Protein AF-A0A8B0SSM0-F1 (afdb_monomer_lite)

Sequence (129 aa):
MKCRGKVTGEYSVRVVNAGIDVYIIIDNGYNEFMTVDKLSLYGNRCGYESQGELLIPPAAVSTYMVPNVALLGLCYTDDIKLIFINNTFNGLSKDKKDTTVPIEVMMQFKLTSAKEKEEFNDVIYSSWN

Structure (mmCIF, N/CA/C/O backbone):
data_AF-A0A8B0SSM0-F1
#
_entry.id   AF-A0A8B0SSM0-F1
#
loop_
_atom_site.group_PDB
_atom_site.id
_atom_site.type_symbol
_atom_site.label_atom_id
_atom_site.label_alt_id
_atom_site.label_comp_id
_atom_site.label_asym_id
_atom_site.label_entity_id
_atom_site.label_seq_id
_atom_site.pdbx_PDB_ins_code
_atom_site.Cartn_x
_atom_site.Cartn_y
_atom_site.Cartn_z
_atom_site.occupancy
_atom_site.B_iso_or_equiv
_atom_site.auth_seq_id
_atom_site.auth_comp_id
_atom_site.auth_asym_id
_atom_site.auth_atom_id
_atom_site.pdbx_PDB_model_num
ATOM 1 N N . MET A 1 1 ? 1.942 -19.132 -0.462 1.00 37.00 1 MET A N 1
ATOM 2 C CA . MET A 1 1 ? 2.045 -18.258 0.727 1.00 37.00 1 MET A CA 1
ATOM 3 C C . MET A 1 1 ? 0.636 -18.101 1.296 1.00 37.00 1 MET A C 1
ATOM 5 O O . MET A 1 1 ? -0.247 -17.736 0.536 1.00 37.00 1 MET A O 1
ATOM 9 N N . LYS A 1 2 ? 0.361 -18.490 2.550 1.00 32.28 2 LYS A N 1
ATOM 10 C CA . LYS A 1 2 ? -0.972 -18.301 3.159 1.00 32.28 2 LYS A CA 1
ATOM 11 C C . LYS A 1 2 ? -0.998 -16.925 3.830 1.00 32.28 2 LYS A C 1
ATOM 13 O O . LYS A 1 2 ? -0.495 -16.795 4.941 1.00 32.28 2 LYS A O 1
ATOM 18 N N . CYS A 1 3 ? -1.557 -15.922 3.157 1.00 44.16 3 CYS A N 1
ATOM 19 C CA . CYS A 1 3 ? -1.842 -14.610 3.742 1.00 44.16 3 CYS A CA 1
ATOM 20 C C . CYS A 1 3 ? -3.070 -14.742 4.652 1.00 44.16 3 CYS A C 1
ATOM 22 O O . CYS A 1 3 ? -4.198 -14.508 4.234 1.00 44.16 3 CYS A O 1
ATOM 24 N N . ARG A 1 4 ? -2.865 -15.248 5.870 1.00 52.25 4 ARG A N 1
ATOM 25 C CA . ARG A 1 4 ? -3.897 -15.294 6.908 1.00 52.25 4 ARG A CA 1
ATOM 26 C C . ARG A 1 4 ? -3.593 -14.132 7.843 1.00 52.25 4 ARG A C 1
ATOM 28 O O . ARG A 1 4 ? -2.529 -14.158 8.459 1.00 52.25 4 ARG A O 1
ATOM 35 N N . GLY A 1 5 ? -4.472 -13.135 7.900 1.00 59.06 5 GLY A N 1
ATOM 36 C CA . GLY A 1 5 ? -4.275 -12.020 8.818 1.00 59.06 5 GLY A CA 1
ATOM 37 C C . GLY A 1 5 ? -4.238 -12.533 10.260 1.00 59.06 5 GLY A C 1
ATOM 38 O O . GLY A 1 5 ? -4.875 -13.534 10.613 1.00 59.06 5 GLY A O 1
ATOM 39 N N . LYS A 1 6 ? -3.380 -11.915 11.065 1.00 71.31 6 LYS A N 1
ATOM 40 C CA . LYS A 1 6 ? -3.172 -12.241 12.476 1.00 71.31 6 LYS A CA 1
ATOM 41 C C . LYS A 1 6 ? -3.352 -10.963 13.272 1.00 71.31 6 LYS A C 1
ATOM 43 O O . LYS A 1 6 ? -2.884 -9.919 12.844 1.00 71.31 6 LYS A O 1
ATOM 48 N N . VAL A 1 7 ? -3.976 -11.064 14.442 1.00 80.69 7 VAL A N 1
ATOM 49 C CA . VAL A 1 7 ? -4.032 -9.931 15.367 1.00 80.69 7 VAL A CA 1
ATOM 50 C C . VAL A 1 7 ? -2.629 -9.711 15.931 1.00 80.69 7 VAL A C 1
ATOM 52 O O . VAL A 1 7 ? -2.123 -10.552 16.674 1.00 80.69 7 VAL A O 1
ATOM 55 N N . THR A 1 8 ? -1.997 -8.611 15.539 1.00 83.44 8 THR A N 1
ATOM 56 C CA . THR A 1 8 ? -0.672 -8.170 16.003 1.00 83.44 8 THR A CA 1
ATOM 57 C C . THR A 1 8 ? -0.733 -6.814 16.700 1.00 83.44 8 THR A C 1
ATOM 59 O O . THR A 1 8 ? 0.169 -6.498 17.465 1.00 83.44 8 THR A O 1
ATOM 62 N N . GLY A 1 9 ? -1.800 -6.037 16.478 1.00 84.50 9 GLY A N 1
ATOM 63 C CA . GLY A 1 9 ? -1.897 -4.646 16.929 1.00 84.50 9 GLY A CA 1
ATOM 64 C C . GLY A 1 9 ? -1.105 -3.663 16.062 1.00 84.50 9 GLY A C 1
ATOM 65 O O . GLY A 1 9 ? -0.906 -2.526 16.469 1.00 84.50 9 GLY A O 1
ATOM 66 N N . GLU A 1 10 ? -0.657 -4.099 14.884 1.00 87.75 10 GLU A N 1
ATOM 67 C CA . GLU A 1 10 ? 0.100 -3.296 13.924 1.00 87.75 10 GLU A CA 1
ATOM 68 C C . GLU A 1 10 ? -0.454 -3.524 12.516 1.00 87.75 10 GLU A C 1
ATOM 70 O O . GLU A 1 10 ? -1.017 -4.581 12.224 1.00 87.75 10 GLU A O 1
ATOM 75 N N . TYR A 1 11 ? -0.253 -2.560 11.622 1.00 89.06 11 TYR A N 1
ATOM 76 C CA . TYR A 1 11 ? -0.514 -2.740 10.198 1.00 89.06 11 TYR A CA 1
ATOM 77 C C . TYR A 1 11 ? 0.785 -2.899 9.414 1.00 89.06 11 TYR A C 1
ATOM 79 O O . TYR A 1 11 ? 1.854 -2.460 9.838 1.00 89.06 11 TYR A O 1
ATOM 87 N N . SER A 1 12 ? 0.697 -3.506 8.232 1.00 88.25 12 SER A N 1
ATOM 88 C CA . SER A 1 12 ? 1.797 -3.453 7.271 1.00 88.25 12 SER A CA 1
ATOM 89 C C . SER A 1 12 ? 1.292 -3.165 5.869 1.00 88.25 12 SER A C 1
ATOM 91 O O . SER A 1 12 ? 0.255 -3.678 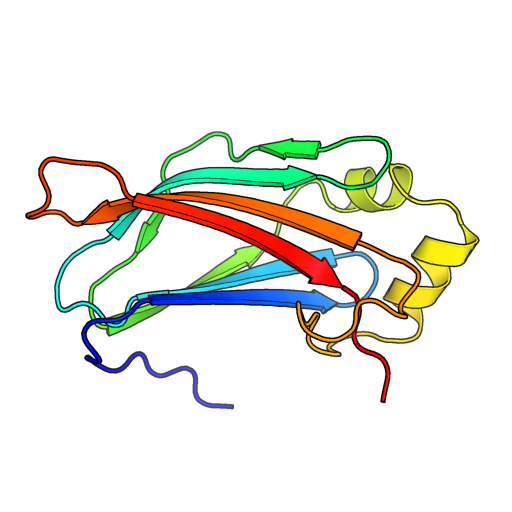5.451 1.00 88.25 12 SER A O 1
ATOM 93 N N . VAL A 1 13 ? 2.046 -2.349 5.139 1.00 86.75 13 VAL A N 1
ATOM 94 C CA . VAL A 1 13 ? 1.807 -2.055 3.728 1.00 86.75 13 VAL A CA 1
ATOM 95 C C . VAL A 1 13 ? 2.975 -2.619 2.938 1.00 86.75 13 VAL A C 1
ATOM 97 O O . VAL A 1 13 ? 4.137 -2.399 3.277 1.00 86.75 13 VAL A O 1
ATOM 100 N N . ARG A 1 14 ? 2.676 -3.385 1.892 1.00 82.88 14 ARG A N 1
ATOM 101 C CA . ARG A 1 14 ? 3.673 -3.923 0.965 1.00 82.88 14 ARG A CA 1
ATOM 102 C C . ARG A 1 14 ? 3.254 -3.613 -0.451 1.00 82.88 14 ARG A C 1
ATOM 104 O O . ARG A 1 14 ? 2.083 -3.746 -0.791 1.00 82.88 14 ARG A O 1
ATOM 111 N N . VAL A 1 15 ? 4.225 -3.277 -1.284 1.00 79.31 15 VAL A N 1
ATOM 112 C CA . VAL A 1 15 ? 3.988 -3.057 -2.706 1.00 79.31 15 VAL A CA 1
ATOM 113 C C . VAL A 1 15 ? 4.728 -4.111 -3.495 1.00 79.31 15 VAL A C 1
ATOM 115 O O . VAL A 1 15 ? 5.913 -4.367 -3.275 1.00 79.31 15 VAL A O 1
ATOM 118 N N . VAL A 1 16 ? 3.997 -4.751 -4.396 1.00 78.19 16 VAL A N 1
ATOM 119 C CA . VAL A 1 16 ? 4.525 -5.790 -5.271 1.00 78.19 16 VAL A CA 1
ATOM 120 C C . VAL A 1 16 ? 4.176 -5.449 -6.708 1.00 78.19 16 VAL A C 1
ATOM 122 O O . VAL A 1 16 ? 3.054 -5.039 -7.002 1.00 78.19 16 VAL A O 1
ATOM 125 N N . ASN A 1 17 ? 5.135 -5.616 -7.608 1.00 74.94 17 ASN A N 1
ATOM 126 C CA . ASN A 1 17 ? 4.895 -5.525 -9.041 1.00 74.94 17 ASN A CA 1
ATOM 127 C C . ASN A 1 17 ? 4.650 -6.926 -9.622 1.00 74.94 17 ASN A C 1
ATOM 129 O O . ASN A 1 17 ? 5.254 -7.901 -9.186 1.00 74.94 17 ASN A O 1
ATOM 133 N N . ALA A 1 18 ? 3.807 -7.034 -10.640 1.00 74.19 18 ALA A N 1
ATOM 134 C CA . ALA A 1 18 ? 3.602 -8.233 -11.446 1.00 74.19 18 ALA A CA 1
ATOM 135 C C . ALA A 1 18 ? 3.734 -7.855 -12.926 1.00 74.19 18 ALA A C 1
ATOM 137 O O . ALA A 1 18 ? 2.760 -7.766 -13.669 1.00 74.19 18 ALA A O 1
ATOM 138 N N . GLY A 1 19 ? 4.962 -7.567 -13.346 1.00 73.75 19 GLY A N 1
ATOM 139 C CA . GLY A 1 19 ? 5.214 -6.959 -14.646 1.00 73.75 19 GLY A CA 1
ATOM 140 C C . GLY A 1 19 ? 4.933 -5.473 -14.553 1.00 73.75 19 GLY A C 1
ATOM 141 O O . GLY A 1 19 ? 5.451 -4.827 -13.645 1.00 73.75 19 GLY A O 1
ATOM 142 N N . ILE A 1 20 ? 4.107 -4.944 -15.458 1.00 70.12 20 ILE A N 1
ATOM 143 C CA . ILE A 1 20 ? 3.700 -3.546 -15.348 1.00 70.12 20 ILE A CA 1
ATOM 144 C C . ILE A 1 20 ? 2.774 -3.338 -14.159 1.00 70.12 20 ILE A C 1
ATOM 146 O O . ILE A 1 20 ? 2.968 -2.335 -13.502 1.00 70.12 20 ILE A O 1
ATOM 150 N N . ASP A 1 21 ? 1.876 -4.274 -13.828 1.00 75.56 21 ASP A N 1
ATOM 151 C CA . ASP A 1 21 ? 0.868 -4.107 -12.774 1.00 75.56 21 ASP A CA 1
ATOM 152 C C . ASP A 1 21 ? 1.478 -3.972 -11.373 1.00 75.56 21 ASP A C 1
ATOM 154 O O . ASP A 1 21 ? 2.392 -4.705 -11.003 1.00 75.56 21 ASP A O 1
ATOM 158 N N . VAL A 1 22 ? 0.931 -3.068 -10.560 1.00 77.56 22 VAL A N 1
ATOM 159 C CA . VAL A 1 22 ? 1.358 -2.827 -9.177 1.00 77.56 22 VAL A CA 1
ATOM 160 C C . VAL A 1 22 ? 0.197 -3.131 -8.243 1.00 77.56 22 VAL A C 1
ATOM 162 O O . VAL A 1 22 ? -0.925 -2.651 -8.434 1.00 77.56 22 VAL A O 1
ATOM 165 N N . TYR A 1 23 ? 0.488 -3.914 -7.212 1.00 81.31 23 TYR A N 1
ATOM 166 C CA . TYR A 1 23 ? -0.448 -4.277 -6.164 1.00 81.31 23 TYR A CA 1
ATOM 167 C C . TYR A 1 23 ? 0.030 -3.718 -4.834 1.00 81.31 23 TYR A C 1
ATOM 169 O O . TYR A 1 23 ? 1.200 -3.853 -4.470 1.00 81.31 23 TYR A O 1
ATOM 177 N N . ILE A 1 24 ? -0.906 -3.151 -4.083 1.00 84.94 24 ILE A N 1
ATOM 178 C CA . ILE A 1 24 ? -0.711 -2.790 -2.686 1.00 84.94 24 ILE A CA 1
ATOM 179 C C . ILE A 1 24 ? -1.384 -3.849 -1.828 1.00 84.94 24 ILE A C 1
ATOM 181 O O . ILE A 1 24 ? -2.580 -4.108 -1.947 1.00 84.94 24 ILE A O 1
ATOM 185 N N . ILE A 1 25 ? -0.599 -4.468 -0.960 1.00 88.12 25 ILE A N 1
ATOM 186 C CA . ILE A 1 25 ? -1.052 -5.442 0.020 1.00 88.12 25 ILE A CA 1
ATOM 187 C C . ILE A 1 25 ? -1.052 -4.743 1.372 1.00 88.12 25 ILE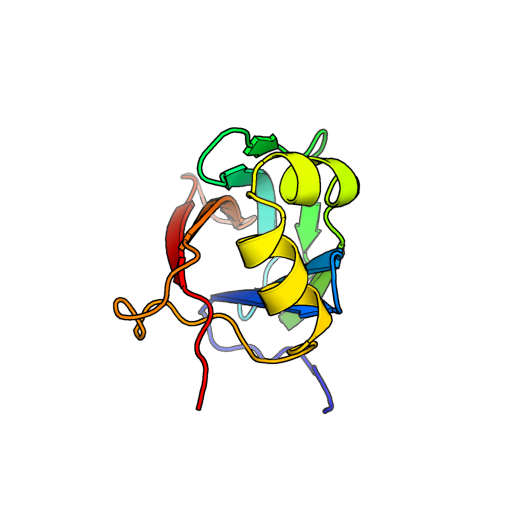 A C 1
ATOM 189 O O . ILE A 1 25 ? 0.001 -4.329 1.854 1.00 88.12 25 ILE A O 1
ATOM 193 N N . ILE A 1 26 ? -2.230 -4.625 1.974 1.00 89.81 26 ILE A N 1
ATOM 194 C CA . ILE A 1 26 ? -2.415 -4.030 3.295 1.00 89.81 26 ILE A CA 1
ATOM 195 C C . ILE A 1 26 ? -2.825 -5.152 4.244 1.00 89.81 26 ILE A C 1
ATOM 197 O O . ILE A 1 26 ? -3.847 -5.809 4.036 1.00 89.81 26 ILE A O 1
ATOM 201 N N . ASP A 1 27 ? -2.006 -5.390 5.261 1.00 90.75 27 ASP A N 1
ATOM 202 C CA . ASP A 1 27 ? -2.304 -6.302 6.361 1.00 90.75 27 ASP A CA 1
ATOM 203 C C . ASP A 1 27 ? -2.834 -5.487 7.537 1.00 90.75 27 ASP A C 1
ATOM 205 O O . ASP A 1 27 ? -2.094 -4.699 8.133 1.00 90.75 27 ASP A O 1
ATOM 209 N N . ASN A 1 28 ? -4.118 -5.656 7.843 1.00 91.31 28 ASN A N 1
ATOM 210 C CA . ASN A 1 28 ? -4.720 -5.094 9.039 1.00 91.31 28 ASN A CA 1
ATOM 211 C C . ASN A 1 28 ? -4.554 -6.085 10.193 1.00 91.31 28 ASN A C 1
ATOM 213 O O . ASN A 1 28 ? -5.369 -6.995 10.363 1.00 91.31 28 ASN A O 1
ATOM 217 N N . GLY A 1 29 ? -3.516 -5.887 11.005 1.00 90.19 29 GLY A N 1
ATOM 218 C CA . GLY A 1 29 ? -3.291 -6.667 12.217 1.00 90.19 29 GLY A CA 1
ATOM 219 C C . GLY A 1 29 ? -4.066 -6.165 13.437 1.00 90.19 29 GLY A C 1
ATOM 220 O O . GLY A 1 29 ? -3.895 -6.715 14.530 1.00 90.19 29 GLY A O 1
ATOM 221 N N . TYR A 1 30 ? -4.925 -5.153 13.293 1.00 89.00 30 TYR A N 1
ATOM 222 C CA . TYR A 1 30 ? -5.817 -4.705 14.359 1.00 89.00 30 TYR A CA 1
ATOM 223 C C . TYR A 1 30 ? -7.065 -5.589 14.453 1.00 89.00 30 TYR A C 1
ATOM 225 O O . TYR A 1 30 ? -7.490 -6.237 13.493 1.00 89.00 30 TYR A O 1
ATOM 233 N N . ASN A 1 31 ? -7.684 -5.597 15.635 1.00 90.19 31 ASN A N 1
ATOM 234 C CA . ASN A 1 31 ? -8.946 -6.297 15.883 1.00 90.19 31 ASN A CA 1
ATOM 235 C C . ASN A 1 31 ? -10.180 -5.412 15.602 1.00 90.19 31 ASN A C 1
ATOM 237 O O . ASN A 1 31 ? -11.229 -5.571 16.220 1.00 90.19 31 ASN A O 1
ATOM 241 N N . GLU A 1 32 ? -10.053 -4.456 14.686 1.00 92.19 32 GLU A N 1
ATOM 242 C CA . GLU A 1 32 ? -11.122 -3.545 14.285 1.00 92.19 32 GLU A CA 1
ATOM 243 C C . GLU A 1 32 ? -11.011 -3.191 12.800 1.00 92.19 32 GLU A C 1
ATOM 245 O O . GLU A 1 32 ? -10.000 -3.483 12.156 1.00 92.19 32 GLU A O 1
ATOM 250 N N . PHE A 1 33 ? -12.075 -2.611 12.239 1.00 92.50 33 PHE A N 1
ATOM 251 C CA . PHE A 1 33 ? -12.057 -2.201 10.840 1.00 92.50 33 PHE A CA 1
ATOM 252 C C . PHE A 1 33 ? -11.136 -1.000 10.653 1.00 92.50 33 PHE A C 1
ATOM 254 O O . PHE A 1 33 ? -11.163 -0.049 11.442 1.00 92.50 33 PHE A O 1
ATOM 261 N N . MET A 1 34 ? -10.376 -1.059 9.565 1.00 93.25 34 MET A N 1
ATOM 262 C CA . MET A 1 34 ? -9.550 0.021 9.056 1.00 93.25 34 MET A CA 1
ATOM 263 C C . MET A 1 34 ? -10.213 0.591 7.803 1.00 93.25 34 MET A C 1
ATOM 265 O O . MET A 1 34 ? -10.423 -0.138 6.834 1.00 93.25 34 MET A O 1
ATOM 269 N N . THR A 1 35 ? -10.519 1.884 7.813 1.00 93.69 35 THR A N 1
ATOM 270 C CA . THR A 1 35 ? -10.982 2.618 6.632 1.00 93.69 35 THR A CA 1
ATOM 271 C C . THR A 1 35 ? -9.807 3.379 6.046 1.00 93.69 35 THR A C 1
ATOM 273 O O . THR A 1 35 ? -9.239 4.241 6.710 1.00 93.69 35 THR A O 1
ATOM 276 N N . VAL A 1 36 ? -9.413 3.046 4.822 1.00 91.00 36 VAL A N 1
ATOM 277 C CA . VAL A 1 36 ? -8.408 3.794 4.064 1.00 91.00 36 VAL A CA 1
ATOM 278 C C . VAL A 1 36 ? -9.135 4.846 3.244 1.00 91.00 36 VAL A C 1
ATOM 280 O O . VAL A 1 36 ? -9.818 4.514 2.278 1.00 91.00 36 VAL A O 1
ATOM 283 N N . ASP A 1 37 ? -8.985 6.105 3.636 1.00 88.12 37 ASP A N 1
ATOM 284 C CA . ASP A 1 37 ? -9.669 7.235 3.003 1.00 88.12 37 ASP A CA 1
ATOM 285 C C . ASP A 1 37 ? -8.967 7.669 1.717 1.00 88.12 37 ASP A C 1
ATOM 287 O O . ASP A 1 37 ? -9.587 8.162 0.775 1.00 88.12 37 ASP A O 1
ATOM 291 N N . LYS A 1 38 ? -7.641 7.510 1.694 1.00 87.81 38 LYS A N 1
ATOM 292 C CA . LYS A 1 38 ? -6.796 7.931 0.585 1.00 87.81 38 LYS A CA 1
ATOM 293 C C . LYS A 1 38 ? -5.654 6.952 0.407 1.00 87.81 38 LYS A C 1
ATOM 295 O O . LYS A 1 38 ? -4.897 6.712 1.343 1.00 87.81 38 LYS A O 1
ATOM 300 N N . LEU A 1 39 ? -5.516 6.428 -0.803 1.00 87.75 39 LEU A N 1
ATOM 301 C CA . LEU A 1 39 ? -4.380 5.629 -1.232 1.00 87.75 39 LEU A CA 1
ATOM 302 C C . LEU A 1 39 ? -3.817 6.232 -2.515 1.00 87.75 39 LEU A C 1
ATOM 304 O O . LEU A 1 39 ? -4.451 6.168 -3.570 1.00 87.75 39 LEU A O 1
ATOM 308 N N . SER A 1 40 ? -2.622 6.799 -2.419 1.00 85.19 40 SER A N 1
ATOM 309 C CA . SER A 1 40 ? -1.925 7.430 -3.528 1.00 85.19 40 SER A CA 1
ATOM 310 C C . SER A 1 40 ? -0.589 6.749 -3.795 1.00 85.19 40 SER A C 1
ATOM 312 O O . SER A 1 40 ? 0.135 6.385 -2.871 1.00 85.19 40 SER A O 1
ATOM 314 N N . LEU A 1 41 ? -0.261 6.587 -5.074 1.00 82.06 41 LEU A N 1
ATOM 315 C CA . LEU A 1 41 ? 1.058 6.144 -5.517 1.00 82.06 41 LEU A CA 1
ATOM 316 C C . LEU A 1 41 ? 1.621 7.185 -6.465 1.00 82.06 41 LEU A C 1
ATOM 318 O O . LEU A 1 41 ? 0.972 7.495 -7.461 1.00 82.06 41 LEU A O 1
ATOM 322 N N . TYR A 1 42 ? 2.829 7.664 -6.214 1.00 78.44 42 TYR A N 1
ATOM 323 C CA . TYR A 1 42 ? 3.508 8.614 -7.083 1.00 78.44 42 TYR A CA 1
ATOM 324 C C . TYR A 1 42 ? 4.761 7.977 -7.679 1.00 78.44 42 TYR A C 1
ATOM 326 O O . TYR A 1 42 ? 5.612 7.433 -6.976 1.00 78.44 42 TYR A O 1
ATOM 334 N N . GLY A 1 43 ? 4.854 8.037 -9.005 1.00 74.12 43 GLY A N 1
ATOM 335 C CA . GLY A 1 43 ? 6.100 7.837 -9.731 1.00 74.12 43 GLY A CA 1
ATOM 336 C C . GLY A 1 43 ? 6.741 9.177 -10.083 1.00 74.12 43 GLY A C 1
ATOM 337 O O . GLY A 1 43 ? 6.234 10.244 -9.746 1.00 74.12 43 GLY A O 1
ATOM 338 N N . ASN A 1 44 ? 7.831 9.141 -10.848 1.00 67.88 44 ASN A N 1
ATOM 339 C CA . ASN A 1 44 ? 8.608 10.351 -11.150 1.00 67.88 44 ASN A CA 1
ATOM 340 C C . ASN A 1 44 ? 7.843 11.421 -11.956 1.00 67.88 44 ASN A C 1
ATOM 342 O O . ASN A 1 44 ? 8.259 12.577 -11.974 1.00 67.88 44 ASN A O 1
ATOM 346 N N . ARG A 1 45 ? 6.781 11.048 -12.685 1.00 68.44 45 ARG A N 1
ATOM 347 C CA . ARG A 1 45 ? 6.060 11.955 -13.606 1.00 68.44 45 ARG A CA 1
ATOM 348 C C . ARG A 1 45 ? 4.555 12.047 -13.384 1.00 68.44 45 ARG A C 1
ATOM 350 O O . ARG A 1 45 ? 3.929 12.958 -13.915 1.00 68.44 45 ARG A O 1
ATOM 357 N N . CYS A 1 46 ? 3.961 11.120 -12.646 1.00 73.19 46 CYS A N 1
ATOM 358 C CA . CYS A 1 46 ? 2.540 11.163 -12.324 1.00 73.19 46 CYS A CA 1
ATOM 359 C C . CYS A 1 46 ? 2.265 10.438 -11.017 1.00 73.19 46 CYS A C 1
ATOM 361 O O . CYS A 1 46 ? 3.125 9.722 -10.502 1.00 73.19 46 CYS A O 1
ATOM 363 N N . GLY A 1 47 ? 1.026 10.561 -10.551 1.00 76.25 47 GLY A N 1
ATOM 364 C CA . GLY A 1 47 ? 0.504 9.719 -9.496 1.00 76.25 47 GLY A CA 1
ATOM 365 C C . GLY A 1 47 ? -0.867 9.154 -9.811 1.00 76.25 47 GLY A C 1
ATOM 366 O O . GLY A 1 47 ? -1.601 9.647 -10.668 1.00 76.25 47 GLY A O 1
ATOM 367 N N . TYR A 1 48 ? -1.188 8.108 -9.074 1.00 80.56 48 TYR A N 1
ATOM 368 C CA . TYR A 1 48 ? -2.516 7.564 -8.910 1.00 80.56 48 TYR A CA 1
ATOM 369 C C . TYR A 1 48 ? -3.045 7.965 -7.535 1.00 80.56 48 TYR A C 1
ATOM 371 O O . TYR A 1 48 ? -2.286 8.009 -6.572 1.00 80.56 48 TYR A O 1
ATOM 379 N N . GLU A 1 49 ? -4.349 8.196 -7.446 1.00 82.19 49 GLU A N 1
ATOM 380 C CA . GLU A 1 49 ? -5.077 8.372 -6.194 1.00 82.19 49 GLU A CA 1
ATOM 381 C C . GLU A 1 49 ? -6.374 7.562 -6.274 1.00 82.19 49 GLU A C 1
ATOM 383 O O . GLU A 1 49 ? -7.071 7.586 -7.294 1.00 82.19 49 GLU A O 1
ATOM 388 N N . SER A 1 50 ? -6.681 6.805 -5.222 1.00 81.25 50 SER A N 1
ATOM 389 C CA . SER A 1 50 ? -7.897 5.999 -5.134 1.00 81.25 50 SER A CA 1
ATOM 390 C C . SER A 1 50 ? -9.148 6.874 -5.140 1.00 81.25 50 SER A C 1
ATOM 392 O O . SER A 1 50 ? -9.240 7.833 -4.382 1.00 81.25 50 SER A O 1
ATOM 394 N N . GLN A 1 51 ? -10.151 6.504 -5.940 1.00 74.94 51 GLN A N 1
ATOM 395 C CA . GLN A 1 51 ? -11.414 7.252 -6.047 1.00 74.94 51 GLN A CA 1
ATOM 396 C C . GLN A 1 51 ? -12.497 6.816 -5.041 1.00 74.94 51 GLN A C 1
ATOM 398 O O . GLN A 1 51 ? -13.674 7.110 -5.234 1.00 74.94 51 GLN A O 1
ATOM 403 N N . GLY A 1 52 ? -12.127 6.109 -3.972 1.00 79.25 52 GLY A N 1
ATOM 404 C CA . GLY A 1 52 ? -13.068 5.665 -2.948 1.00 79.25 52 GLY A CA 1
ATOM 405 C C . GLY A 1 52 ? -12.376 5.136 -1.700 1.00 79.25 52 GLY A C 1
ATOM 406 O O . GLY A 1 52 ? -11.189 4.807 -1.733 1.00 79.25 52 GLY A O 1
ATOM 407 N N . GLU A 1 53 ? -13.149 5.058 -0.620 1.00 85.44 53 GLU A N 1
ATOM 408 C CA . GLU A 1 53 ? -12.703 4.506 0.656 1.00 85.44 53 GLU A CA 1
ATOM 409 C C . GLU A 1 53 ? -12.567 2.981 0.565 1.00 85.44 53 GLU A C 1
ATOM 411 O O . GLU A 1 53 ? -13.406 2.296 -0.030 1.00 85.44 53 GLU A O 1
ATOM 416 N N . LEU A 1 54 ? -11.515 2.438 1.176 1.00 88.25 54 LEU A N 1
ATOM 417 C CA . LEU A 1 54 ? -11.284 0.998 1.241 1.00 88.25 54 LEU A CA 1
ATOM 418 C C . LEU A 1 54 ? -11.504 0.516 2.672 1.00 88.25 54 LEU A C 1
ATOM 420 O O . LEU A 1 54 ? -10.773 0.902 3.582 1.00 88.25 54 LEU A O 1
ATOM 424 N N . LEU A 1 55 ? -12.496 -0.349 2.872 1.00 91.56 55 LEU A N 1
ATOM 425 C CA . LEU A 1 55 ? -12.784 -0.938 4.176 1.00 91.56 55 LEU A CA 1
ATOM 426 C C . LEU A 1 55 ? -12.058 -2.278 4.320 1.00 91.56 55 LEU A C 1
ATOM 428 O O . LEU A 1 55 ? -12.367 -3.241 3.619 1.00 91.56 55 LEU A O 1
ATOM 432 N N . ILE A 1 56 ? -11.119 -2.350 5.259 1.00 91.62 56 ILE A N 1
ATOM 433 C CA . ILE A 1 56 ? -10.314 -3.540 5.529 1.00 91.62 56 ILE A CA 1
ATOM 434 C C . ILE A 1 56 ? -10.795 -4.184 6.839 1.00 91.62 56 ILE A C 1
ATOM 436 O O . ILE A 1 56 ? -10.720 -3.549 7.897 1.00 91.62 56 ILE A O 1
ATOM 440 N N . PRO A 1 57 ? -11.284 -5.439 6.804 1.00 91.88 57 PRO A N 1
ATOM 441 C CA . PRO A 1 57 ? -11.743 -6.134 8.002 1.00 91.88 57 PRO A CA 1
ATOM 442 C C . PRO A 1 57 ? -10.636 -6.355 9.046 1.00 91.88 57 PRO A C 1
ATOM 444 O O . PRO A 1 57 ? -9.454 -6.353 8.693 1.00 91.88 57 PRO A O 1
ATOM 447 N N . PRO A 1 58 ? -11.008 -6.600 10.315 1.00 90.56 58 PRO A N 1
ATOM 448 C CA . PRO A 1 58 ? -10.071 -7.002 11.363 1.00 90.56 58 PRO A CA 1
ATOM 449 C C . PRO A 1 58 ? -9.282 -8.260 10.990 1.00 90.56 58 PRO A C 1
ATOM 451 O O . PRO A 1 58 ? -9.860 -9.206 10.449 1.00 90.56 58 PRO A O 1
ATOM 454 N N . ALA A 1 59 ? -7.994 -8.305 11.344 1.00 89.19 59 ALA A N 1
ATOM 455 C CA . ALA A 1 59 ? -7.118 -9.460 11.123 1.00 89.19 59 ALA A CA 1
ATOM 456 C C . ALA A 1 59 ? -7.196 -10.013 9.685 1.00 89.19 59 ALA A C 1
ATOM 458 O O . ALA A 1 59 ? -7.256 -11.231 9.473 1.00 89.19 59 ALA A O 1
ATOM 459 N N . ALA A 1 60 ? -7.222 -9.121 8.692 1.00 87.75 60 ALA A N 1
ATOM 460 C CA . ALA A 1 60 ? -7.379 -9.472 7.288 1.00 87.75 60 ALA A CA 1
ATOM 461 C C . ALA A 1 60 ? -6.311 -8.816 6.413 1.00 87.75 60 ALA A C 1
ATOM 463 O O . ALA A 1 60 ? -5.893 -7.681 6.633 1.00 87.75 60 ALA A O 1
ATOM 464 N N . VAL A 1 61 ? -5.929 -9.540 5.362 1.00 88.00 61 VAL A N 1
ATOM 465 C CA . VAL A 1 61 ? -5.049 -9.035 4.311 1.00 88.00 61 VAL A CA 1
ATOM 466 C C . VAL A 1 61 ? -5.912 -8.654 3.118 1.00 88.00 61 VAL A C 1
ATOM 468 O O . VAL A 1 61 ? -6.615 -9.504 2.571 1.00 88.00 61 VAL A O 1
ATOM 471 N N . SER A 1 62 ? -5.846 -7.391 2.707 1.00 88.50 62 SER A N 1
ATOM 472 C CA . SER A 1 62 ? -6.494 -6.893 1.492 1.00 88.50 62 SER A CA 1
ATOM 473 C C . SER A 1 62 ? -5.451 -6.610 0.421 1.00 88.50 62 SER A C 1
ATOM 475 O O . SER A 1 62 ? -4.352 -6.145 0.712 1.00 88.50 62 SER A O 1
ATOM 477 N N . THR A 1 63 ? -5.778 -6.930 -0.827 1.00 86.94 63 THR A N 1
ATOM 478 C CA . THR A 1 63 ? -4.903 -6.695 -1.980 1.00 86.94 63 THR A CA 1
ATOM 479 C C . THR A 1 63 ? -5.620 -5.785 -2.959 1.00 86.94 63 THR A C 1
ATOM 481 O O . THR A 1 63 ? -6.716 -6.104 -3.414 1.00 86.94 63 THR A O 1
ATOM 484 N N . TYR A 1 64 ? -4.986 -4.668 -3.288 1.00 84.12 64 TYR A N 1
ATOM 485 C CA . TYR A 1 64 ? -5.512 -3.652 -4.183 1.00 84.12 64 TYR A CA 1
ATOM 486 C C . TYR A 1 64 ? -4.633 -3.575 -5.417 1.00 84.12 64 TYR A C 1
ATOM 488 O O . TYR A 1 64 ? -3.464 -3.204 -5.337 1.00 84.12 64 TYR A O 1
ATOM 496 N N . MET A 1 65 ? -5.201 -3.940 -6.562 1.00 79.69 65 MET A N 1
ATOM 497 C CA . MET A 1 65 ? -4.573 -3.689 -7.851 1.00 79.69 65 MET A CA 1
ATOM 498 C C . MET A 1 65 ? -4.781 -2.222 -8.199 1.00 79.69 65 MET A C 1
ATOM 500 O O . MET A 1 65 ? -5.914 -1.738 -8.179 1.00 79.69 65 MET A O 1
ATOM 504 N N . VAL A 1 66 ? -3.705 -1.512 -8.519 1.00 75.25 66 VAL A N 1
ATOM 505 C CA . VAL A 1 66 ? -3.816 -0.118 -8.934 1.00 75.25 66 VAL A CA 1
ATOM 506 C C . VAL A 1 66 ? -4.355 -0.109 -10.378 1.00 75.25 66 VAL A C 1
ATOM 508 O O . VAL A 1 66 ? -3.682 -0.597 -11.284 1.00 75.25 66 VAL A O 1
ATOM 511 N N . PRO A 1 67 ? -5.577 0.397 -10.642 1.00 61.56 67 PRO A N 1
ATOM 512 C CA . PRO A 1 67 ? -6.249 0.206 -11.935 1.00 61.56 67 PRO A CA 1
ATOM 513 C C . PRO A 1 67 ? -5.541 0.896 -13.098 1.00 61.56 67 PRO A C 1
ATOM 515 O O . PRO A 1 67 ? -5.693 0.509 -14.252 1.00 61.56 67 PRO A O 1
ATOM 518 N N . ASN A 1 68 ? -4.781 1.948 -12.792 1.00 58.31 68 ASN A N 1
ATOM 519 C CA . ASN A 1 68 ? -4.174 2.819 -13.785 1.00 58.31 68 ASN A CA 1
ATOM 520 C C . ASN A 1 68 ? -2.672 2.588 -13.931 1.00 58.31 68 ASN A C 1
ATOM 522 O O . ASN A 1 68 ? -1.918 3.492 -14.276 1.00 58.31 68 ASN A O 1
ATOM 526 N N . VAL A 1 69 ? -2.205 1.377 -13.648 1.00 55.38 69 VAL A N 1
ATOM 527 C CA . VAL A 1 69 ? -0.774 1.093 -13.697 1.00 55.38 69 VAL A CA 1
ATOM 528 C C . VAL A 1 69 ? -0.215 1.123 -15.117 1.00 55.38 69 VAL A C 1
ATOM 530 O O . VAL A 1 69 ? 0.950 1.458 -15.296 1.00 55.38 69 VAL A O 1
ATOM 533 N N . ALA A 1 70 ? -1.042 0.924 -16.145 1.00 52.88 70 ALA A N 1
ATOM 534 C CA . ALA A 1 70 ? -0.654 1.271 -17.510 1.00 52.88 70 ALA A CA 1
ATOM 535 C C . ALA A 1 70 ? -0.194 2.744 -17.620 1.00 52.88 70 ALA A C 1
ATOM 537 O O . ALA A 1 70 ? 0.769 3.021 -18.333 1.00 52.88 70 ALA A O 1
ATOM 538 N N . LEU A 1 71 ? -0.800 3.672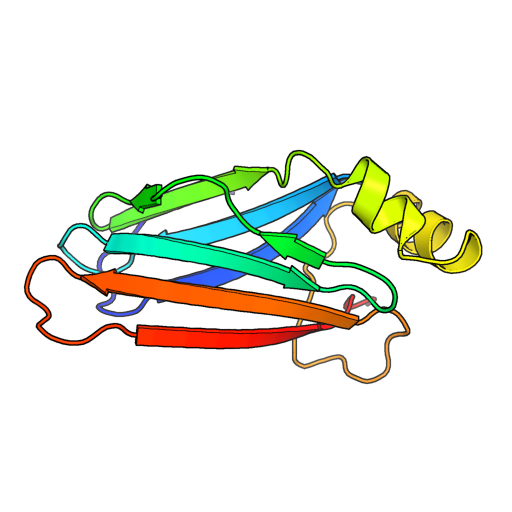 -16.858 1.00 55.84 71 LEU A N 1
ATOM 539 C CA . LEU A 1 71 ? -0.326 5.054 -16.723 1.00 55.84 71 LEU A CA 1
ATOM 540 C C . LEU A 1 71 ? 0.893 5.179 -15.807 1.00 55.84 71 LEU A C 1
ATOM 542 O O . LEU A 1 71 ? 1.785 5.925 -16.174 1.00 55.84 71 LEU A O 1
ATOM 546 N N . LEU A 1 72 ? 1.013 4.452 -14.686 1.00 60.69 72 LEU A N 1
ATOM 547 C CA . LEU A 1 72 ? 2.280 4.445 -13.921 1.00 60.69 72 LEU A CA 1
ATOM 548 C C . LEU A 1 72 ? 3.447 3.986 -14.802 1.00 60.69 72 LEU A C 1
ATOM 550 O O . LEU A 1 72 ? 4.502 4.608 -14.783 1.00 60.69 72 LEU A O 1
ATOM 554 N N . GLY A 1 73 ? 3.219 2.992 -15.662 1.00 58.25 73 GLY A N 1
ATOM 555 C CA . GLY A 1 73 ? 4.105 2.622 -16.755 1.00 58.25 73 GLY A CA 1
ATOM 556 C C . GLY A 1 73 ? 4.474 3.828 -17.619 1.00 58.25 73 GLY A C 1
ATOM 557 O O . GLY A 1 73 ? 5.655 4.049 -17.831 1.00 58.25 73 GLY A O 1
ATOM 558 N N . LEU A 1 74 ? 3.522 4.667 -18.052 1.00 59.19 74 LEU A N 1
ATOM 559 C CA . LEU A 1 74 ? 3.815 5.935 -18.758 1.00 59.19 74 LEU A CA 1
ATOM 560 C C . LEU A 1 74 ? 4.592 6.962 -17.917 1.00 59.19 74 LEU A C 1
ATOM 562 O O . LEU A 1 74 ? 5.233 7.856 -18.472 1.00 59.19 74 LEU A O 1
ATOM 566 N N . CYS A 1 75 ? 4.547 6.853 -16.594 1.00 65.75 75 CYS A N 1
ATOM 567 C CA . CYS A 1 75 ? 5.235 7.762 -15.675 1.00 65.75 75 CYS A CA 1
ATOM 568 C C . CYS A 1 75 ? 6.694 7.391 -15.452 1.00 65.75 75 CYS A C 1
ATOM 570 O O . CYS A 1 75 ? 7.449 8.145 -14.831 1.00 65.75 75 CYS A O 1
ATOM 572 N N . TYR A 1 76 ? 7.092 6.275 -16.049 1.00 69.69 76 TYR A N 1
ATOM 573 C CA . TYR A 1 76 ? 8.442 5.782 -16.114 1.00 69.69 76 TYR A CA 1
ATOM 574 C C . TYR A 1 76 ? 8.942 5.749 -17.564 1.00 69.69 76 TYR A C 1
ATOM 576 O O . TYR A 1 76 ? 8.174 5.653 -18.524 1.00 69.69 76 TYR A O 1
ATOM 584 N N . THR A 1 77 ? 10.258 5.872 -17.740 1.00 72.38 77 THR A N 1
ATOM 585 C CA . THR A 1 77 ? 10.899 5.695 -19.050 1.00 72.38 77 THR A CA 1
ATOM 586 C C . THR A 1 77 ? 10.815 4.233 -19.492 1.00 72.38 77 THR A C 1
ATOM 588 O O . THR A 1 77 ? 10.578 3.343 -18.674 1.00 72.38 77 THR A O 1
ATOM 591 N N . ASP A 1 78 ? 11.015 3.962 -20.783 1.00 75.25 78 ASP A N 1
ATOM 592 C CA . ASP A 1 78 ? 10.960 2.591 -21.309 1.00 75.25 78 ASP A CA 1
ATOM 593 C C . ASP A 1 78 ? 11.991 1.664 -20.640 1.00 75.25 78 ASP A C 1
ATOM 595 O O . ASP A 1 78 ? 11.663 0.520 -20.328 1.00 75.25 78 ASP A O 1
ATOM 599 N N . ASP A 1 79 ? 13.173 2.181 -20.289 1.00 73.94 79 ASP A N 1
ATOM 600 C CA . ASP A 1 79 ? 14.190 1.439 -19.531 1.00 73.94 79 ASP A CA 1
ATOM 601 C C . ASP A 1 79 ? 13.666 0.971 -18.164 1.00 73.94 79 ASP A C 1
ATOM 603 O O . ASP A 1 79 ? 13.863 -0.176 -17.766 1.00 73.94 79 ASP A O 1
ATOM 607 N N . ILE A 1 80 ? 12.936 1.836 -17.455 1.00 72.06 80 ILE A N 1
ATOM 608 C CA . ILE A 1 80 ? 12.350 1.511 -16.150 1.00 72.06 80 ILE A CA 1
ATOM 609 C C . ILE A 1 80 ? 11.178 0.531 -16.300 1.00 72.06 80 ILE A C 1
ATOM 611 O O . ILE A 1 80 ? 11.022 -0.382 -15.487 1.00 72.06 80 ILE A O 1
ATOM 615 N N . LYS A 1 81 ? 10.368 0.667 -17.355 1.00 73.69 81 LYS A N 1
ATOM 616 C CA . LYS A 1 81 ? 9.291 -0.293 -17.645 1.00 73.69 81 LYS A CA 1
ATOM 617 C C . LYS A 1 81 ? 9.842 -1.699 -17.879 1.00 73.69 81 LYS A C 1
ATOM 619 O O . LYS A 1 81 ? 9.288 -2.665 -17.357 1.00 73.69 81 LYS A O 1
ATOM 624 N N . LEU A 1 82 ? 10.950 -1.820 -18.612 1.00 74.69 82 LEU A N 1
ATOM 625 C CA . LEU A 1 82 ? 11.617 -3.105 -18.842 1.00 74.69 82 LEU A CA 1
ATOM 626 C C . LEU A 1 82 ? 12.116 -3.740 -17.541 1.00 74.69 82 LEU A C 1
ATOM 628 O O . LEU A 1 82 ? 12.035 -4.957 -17.392 1.00 74.69 82 LEU A O 1
ATOM 632 N N . ILE A 1 83 ? 12.568 -2.939 -16.574 1.00 71.50 83 ILE A N 1
ATOM 633 C CA . ILE A 1 83 ? 12.971 -3.438 -15.253 1.00 71.50 83 ILE A CA 1
ATOM 634 C C . ILE A 1 83 ? 11.786 -4.102 -14.530 1.00 71.50 83 ILE A C 1
ATOM 636 O O . ILE A 1 83 ? 11.935 -5.220 -14.031 1.00 71.50 83 ILE A O 1
ATOM 640 N N . PHE A 1 84 ? 10.614 -3.460 -14.508 1.00 70.88 84 PHE A N 1
ATOM 641 C CA . PHE A 1 84 ? 9.399 -4.012 -13.896 1.00 70.88 84 PHE A CA 1
ATOM 642 C C . PHE A 1 84 ? 8.912 -5.298 -14.583 1.00 70.88 84 PHE A C 1
ATOM 644 O O . PHE A 1 84 ? 8.513 -6.244 -13.900 1.00 70.88 84 PHE A O 1
ATOM 651 N N . ILE A 1 85 ? 8.977 -5.347 -15.919 1.00 73.12 85 ILE A N 1
ATOM 652 C CA . ILE A 1 85 ? 8.603 -6.521 -16.724 1.00 73.12 85 ILE A CA 1
ATOM 653 C C . ILE A 1 85 ? 9.550 -7.694 -16.467 1.00 73.12 85 ILE A C 1
ATOM 655 O O . ILE A 1 85 ? 9.096 -8.814 -16.250 1.00 73.12 85 ILE A O 1
ATOM 659 N N . ASN A 1 86 ? 10.859 -7.446 -16.470 1.00 72.06 86 ASN A N 1
ATOM 660 C CA . ASN A 1 86 ? 11.861 -8.504 -16.350 1.00 72.06 86 ASN A CA 1
ATOM 661 C C . ASN A 1 86 ? 11.976 -9.069 -14.931 1.00 72.06 86 ASN A C 1
ATOM 663 O O . ASN A 1 86 ? 12.528 -10.149 -14.747 1.00 72.06 86 ASN A O 1
ATOM 667 N N . ASN A 1 87 ? 11.460 -8.356 -13.930 1.00 67.75 87 ASN A N 1
ATOM 668 C CA . ASN A 1 87 ? 11.615 -8.721 -12.531 1.00 67.75 87 ASN A CA 1
ATOM 669 C C . ASN A 1 87 ? 10.274 -8.664 -11.784 1.00 67.75 87 ASN A C 1
ATOM 671 O O . ASN A 1 87 ? 10.076 -7.911 -10.827 1.00 67.75 87 ASN A O 1
ATOM 675 N N . THR A 1 88 ? 9.325 -9.463 -12.255 1.00 68.06 88 THR A N 1
ATOM 676 C CA . THR A 1 88 ? 8.002 -9.605 -11.644 1.00 68.06 88 THR A CA 1
ATOM 677 C C . THR A 1 88 ? 8.086 -10.239 -10.254 1.00 68.06 88 THR A C 1
ATOM 679 O O . THR A 1 88 ? 8.860 -11.171 -10.053 1.00 68.06 88 THR A O 1
ATOM 682 N N . PHE A 1 89 ? 7.225 -9.813 -9.333 1.00 63.09 89 PHE A N 1
ATOM 683 C CA . PHE A 1 89 ? 7.039 -10.371 -7.987 1.00 63.09 89 PHE A CA 1
ATOM 684 C C . PHE A 1 89 ? 8.229 -10.242 -7.030 1.00 63.09 89 PHE A C 1
ATOM 686 O O . PHE A 1 89 ? 8.198 -10.825 -5.944 1.00 63.09 89 PHE A O 1
ATOM 693 N N . ASN A 1 90 ? 9.245 -9.449 -7.369 1.00 63.44 90 ASN A N 1
ATOM 694 C CA . ASN A 1 90 ? 10.236 -9.044 -6.381 1.00 63.44 90 ASN A CA 1
ATOM 695 C C . ASN A 1 90 ? 9.622 -7.952 -5.504 1.00 63.44 90 ASN A C 1
ATOM 697 O O . ASN A 1 90 ? 9.095 -6.956 -5.994 1.00 63.44 90 ASN A O 1
ATOM 701 N N . GLY A 1 91 ? 9.640 -8.166 -4.189 1.00 57.22 91 GLY A N 1
ATOM 702 C CA . GLY A 1 91 ? 9.118 -7.186 -3.244 1.00 57.22 91 GLY A CA 1
ATOM 703 C C . GLY A 1 91 ? 9.865 -5.865 -3.390 1.00 57.22 91 GLY A C 1
ATOM 704 O O . GLY A 1 91 ? 11.096 -5.833 -3.330 1.00 57.22 91 GLY A O 1
ATOM 705 N N . LEU A 1 92 ? 9.127 -4.773 -3.566 1.00 65.19 92 LEU A N 1
ATOM 706 C CA . LEU A 1 92 ? 9.708 -3.446 -3.452 1.00 65.19 92 LEU A CA 1
ATOM 707 C C . LEU A 1 92 ? 10.011 -3.211 -1.953 1.00 65.19 92 LEU A C 1
ATOM 709 O O . LEU A 1 92 ? 9.199 -3.552 -1.090 1.00 65.19 92 LEU A O 1
ATOM 713 N N . SER A 1 93 ? 11.191 -2.682 -1.627 1.00 63.56 93 SER A N 1
ATOM 714 C CA . SER A 1 93 ? 11.640 -2.408 -0.260 1.00 63.56 93 SER A CA 1
ATOM 715 C C . SER A 1 93 ? 12.128 -0.971 -0.111 1.00 63.56 93 SER A C 1
ATOM 717 O O . SER A 1 93 ? 12.878 -0.458 -0.939 1.00 63.56 93 SER A O 1
ATOM 719 N N . LYS A 1 94 ? 11.763 -0.347 1.006 1.00 65.62 94 LYS A N 1
ATOM 720 C CA . LYS A 1 94 ? 12.254 0.969 1.433 1.00 65.62 94 LYS A CA 1
ATOM 721 C C . LYS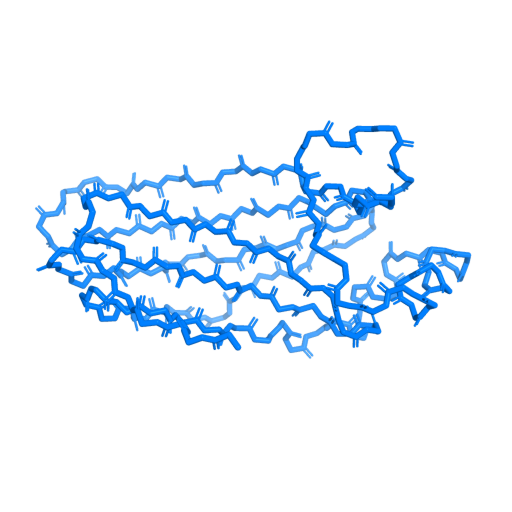 A 1 94 ? 13.759 1.006 1.735 1.00 65.62 94 LYS A C 1
ATOM 723 O O . LYS A 1 94 ? 14.385 2.063 1.693 1.00 65.62 94 LYS A O 1
ATOM 728 N N . ASP A 1 95 ? 14.356 -0.154 2.015 1.00 65.50 95 ASP A N 1
ATOM 729 C CA . ASP A 1 95 ? 15.742 -0.256 2.479 1.00 65.50 95 ASP A CA 1
ATOM 730 C C . ASP A 1 95 ? 16.762 -0.278 1.327 1.00 65.50 95 ASP A C 1
ATOM 732 O O . ASP A 1 95 ? 17.960 -0.120 1.555 1.00 65.50 95 ASP A O 1
ATOM 736 N N . LYS A 1 96 ? 16.311 -0.438 0.073 1.00 62.16 96 LYS A N 1
ATOM 737 C CA . LYS A 1 96 ? 17.185 -0.532 -1.110 1.00 62.16 96 LYS A CA 1
ATOM 738 C C . LYS A 1 96 ? 17.202 0.750 -1.940 1.00 62.16 96 LYS A C 1
ATOM 740 O O . LYS A 1 96 ? 16.856 0.751 -3.121 1.00 62.16 96 LYS A O 1
ATOM 745 N N . LYS A 1 97 ? 17.674 1.832 -1.319 1.00 61.19 97 LYS A N 1
ATOM 746 C CA . LYS A 1 97 ? 17.804 3.172 -1.928 1.00 61.19 97 LYS A CA 1
ATOM 747 C C . LYS A 1 97 ? 18.717 3.222 -3.161 1.00 61.19 97 LYS A C 1
ATOM 749 O O . LYS A 1 97 ? 18.604 4.149 -3.953 1.00 61.19 97 LYS A O 1
ATOM 754 N N . ASP A 1 98 ? 19.571 2.216 -3.344 1.00 57.88 98 ASP A N 1
ATOM 755 C CA . ASP A 1 98 ? 20.511 2.109 -4.470 1.00 57.88 98 ASP A CA 1
ATOM 756 C C . ASP A 1 98 ? 19.848 1.658 -5.786 1.00 57.88 98 ASP A C 1
ATOM 758 O O . ASP A 1 98 ? 20.527 1.413 -6.783 1.00 57.88 98 ASP A O 1
ATOM 762 N N . THR A 1 99 ? 18.520 1.512 -5.804 1.00 57.84 99 THR A N 1
ATOM 763 C CA . THR A 1 99 ? 17.775 1.035 -6.972 1.00 57.84 99 THR A CA 1
ATOM 764 C C . THR A 1 99 ? 16.993 2.152 -7.655 1.00 57.84 99 THR A C 1
ATOM 766 O O . THR A 1 99 ? 16.535 3.114 -7.045 1.00 57.84 99 THR A O 1
ATOM 769 N N . THR A 1 100 ? 16.888 2.038 -8.979 1.00 57.97 100 THR A N 1
ATOM 770 C CA . THR A 1 100 ? 16.649 3.162 -9.899 1.00 57.97 100 THR A CA 1
ATOM 771 C C . THR A 1 100 ? 15.196 3.642 -9.957 1.00 57.97 100 THR A C 1
ATOM 773 O O . THR A 1 100 ? 14.898 4.597 -10.673 1.00 57.97 100 THR A O 1
ATOM 776 N N . VAL A 1 101 ? 14.275 2.988 -9.243 1.00 64.56 101 VAL A N 1
ATOM 777 C CA . VAL A 1 101 ? 12.838 3.216 -9.418 1.00 64.56 101 VAL A CA 1
ATOM 778 C C . VAL A 1 101 ? 12.145 3.419 -8.072 1.00 64.56 101 VAL A C 1
ATOM 780 O O . VAL A 1 101 ? 11.750 2.441 -7.436 1.00 64.56 101 VAL A O 1
ATOM 783 N N . PRO A 1 102 ? 11.998 4.675 -7.619 1.00 70.94 102 PRO A N 1
ATOM 784 C CA . PRO A 1 102 ? 11.174 4.983 -6.464 1.00 70.94 102 PRO A CA 1
ATOM 785 C C . PRO A 1 102 ? 9.689 4.970 -6.856 1.00 70.94 102 PRO A C 1
ATOM 787 O O . PRO A 1 102 ? 9.288 5.535 -7.883 1.00 70.94 102 PRO A O 1
ATOM 790 N N . ILE A 1 10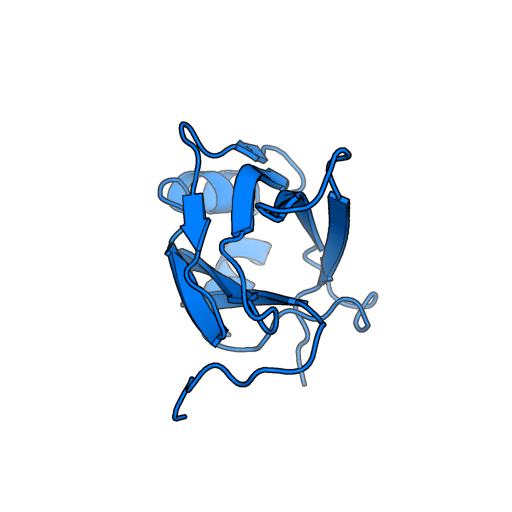3 ? 8.875 4.333 -6.020 1.00 77.50 103 ILE A N 1
ATOM 791 C CA . ILE A 1 103 ? 7.430 4.555 -5.948 1.00 77.50 103 ILE A CA 1
ATOM 792 C C . ILE A 1 103 ? 7.154 5.117 -4.558 1.00 77.50 103 ILE A C 1
ATOM 794 O O . ILE A 1 103 ? 7.369 4.433 -3.559 1.00 77.50 103 ILE A O 1
ATOM 798 N N . GLU A 1 104 ? 6.686 6.356 -4.485 1.00 83.00 104 GLU A N 1
ATOM 799 C CA . GLU A 1 104 ? 6.164 6.901 -3.235 1.00 83.00 104 GLU A CA 1
ATOM 800 C C . GLU A 1 104 ? 4.750 6.366 -3.029 1.00 83.00 104 GLU A C 1
ATOM 802 O O . GLU A 1 104 ? 3.916 6.424 -3.934 1.00 83.00 104 GLU A O 1
ATOM 807 N N . VAL A 1 105 ? 4.482 5.825 -1.846 1.00 85.44 105 VAL A N 1
ATOM 808 C CA . VAL A 1 105 ? 3.158 5.366 -1.446 1.00 85.44 105 VAL A CA 1
ATOM 809 C C . VAL A 1 105 ? 2.715 6.155 -0.241 1.00 85.44 105 VAL A C 1
ATOM 811 O O . VAL A 1 105 ? 3.332 6.100 0.820 1.00 85.44 105 VAL A O 1
ATOM 814 N N . MET A 1 106 ? 1.592 6.835 -0.414 1.00 88.19 106 MET A N 1
ATOM 815 C CA . MET A 1 106 ? 0.926 7.570 0.640 1.00 88.19 106 MET A CA 1
ATOM 816 C C . MET A 1 106 ? -0.431 6.928 0.903 1.00 88.19 106 MET A C 1
ATOM 818 O O . MET A 1 106 ? -1.243 6.758 -0.004 1.00 88.19 106 MET A O 1
ATOM 822 N N . MET A 1 107 ? -0.688 6.574 2.152 1.00 91.00 107 MET A N 1
ATOM 823 C CA . MET A 1 107 ? -1.946 6.001 2.600 1.00 91.00 107 MET A CA 1
ATOM 824 C C . MET A 1 107 ? -2.406 6.741 3.850 1.00 91.00 107 MET A C 1
ATOM 826 O O . MET A 1 107 ? -1.684 6.792 4.838 1.00 91.00 107 MET A O 1
ATOM 830 N N . GLN A 1 108 ? -3.616 7.285 3.819 1.00 92.25 108 GLN A N 1
ATOM 831 C CA . GLN A 1 108 ? -4.283 7.825 4.997 1.00 92.25 108 GLN A CA 1
ATOM 832 C C . GLN A 1 108 ? -5.395 6.863 5.397 1.00 92.25 108 GLN A C 1
ATOM 834 O O . GLN A 1 108 ? -6.237 6.505 4.568 1.00 92.25 108 GLN A O 1
ATOM 839 N N . PHE A 1 109 ? -5.402 6.444 6.657 1.00 92.44 109 PHE A N 1
ATOM 840 C CA . PHE A 1 109 ? -6.395 5.510 7.164 1.00 92.44 109 PHE A CA 1
ATOM 841 C C . PHE A 1 109 ? -6.866 5.878 8.564 1.00 92.44 109 PHE A C 1
ATOM 843 O O . PHE A 1 109 ? -6.282 6.710 9.255 1.00 92.44 109 PHE A O 1
ATOM 850 N N . LYS A 1 110 ? -7.951 5.242 8.987 1.00 94.81 110 LYS A N 1
ATOM 851 C CA . LYS A 1 110 ? -8.537 5.420 10.303 1.00 94.81 110 LYS A CA 1
ATOM 852 C C . LYS A 1 110 ? -9.069 4.094 10.824 1.00 94.81 110 LYS A C 1
ATOM 854 O O . LYS A 1 110 ? -9.788 3.382 10.125 1.00 94.81 110 LYS A O 1
ATOM 859 N N . LEU A 1 111 ? -8.734 3.777 12.069 1.00 92.12 111 LEU A N 1
ATOM 860 C CA . LEU A 1 111 ? -9.363 2.680 12.796 1.00 92.12 111 LEU A CA 1
ATOM 861 C C . LEU A 1 111 ? -10.733 3.114 13.327 1.00 92.12 111 LEU A C 1
ATOM 863 O O . LEU A 1 111 ? -10.944 4.281 13.656 1.00 92.12 111 LEU A O 1
ATOM 867 N N . THR A 1 112 ? -11.669 2.174 13.434 1.00 90.12 112 THR A N 1
ATOM 868 C CA . THR A 1 112 ? -13.063 2.462 13.826 1.00 90.12 112 THR A CA 1
ATOM 869 C C . THR A 1 112 ? -13.165 3.186 15.173 1.00 90.12 112 THR A C 1
ATOM 871 O O . THR A 1 112 ? -13.995 4.080 15.339 1.00 90.12 112 THR A O 1
ATOM 874 N N . SER A 1 113 ? -12.324 2.810 16.134 1.00 88.25 113 SER A N 1
ATOM 875 C CA . SER A 1 113 ? -12.268 3.386 17.477 1.00 88.25 113 SER A CA 1
ATOM 876 C C . SER A 1 113 ? -11.420 4.660 17.567 1.00 88.25 113 SER A C 1
ATOM 878 O O . SER A 1 113 ? -11.549 5.419 18.534 1.00 88.25 113 SER A O 1
ATOM 880 N N . ALA A 1 114 ? -10.573 4.925 16.569 1.00 87.75 114 ALA A N 1
ATOM 881 C CA . ALA A 1 114 ? -9.686 6.076 16.564 1.00 87.75 114 ALA A CA 1
ATOM 882 C C . ALA A 1 114 ? -10.461 7.371 16.291 1.00 87.75 114 ALA A C 1
ATOM 884 O O . ALA A 1 114 ? -11.448 7.411 15.553 1.00 87.75 114 ALA A O 1
ATOM 885 N N . LYS A 1 115 ? -10.011 8.477 16.889 1.00 82.00 115 LYS A N 1
ATOM 886 C CA . LYS A 1 115 ? -10.543 9.815 16.578 1.00 82.00 115 LYS A CA 1
ATOM 887 C C . LYS A 1 115 ? -9.792 10.452 15.419 1.00 82.00 115 LYS A C 1
ATOM 889 O O . LYS A 1 115 ? -10.422 11.039 14.537 1.00 82.00 115 LYS A O 1
ATOM 894 N N . GLU A 1 116 ? -8.479 10.287 15.429 1.00 87.44 116 GLU A N 1
ATOM 895 C CA . GLU A 1 116 ? -7.546 10.840 14.457 1.00 87.44 116 GLU A CA 1
ATOM 896 C C . GLU A 1 116 ? -7.284 9.850 13.323 1.00 87.44 116 GLU A C 1
ATOM 898 O O . GLU A 1 116 ? -7.582 8.658 13.435 1.00 87.44 116 GLU A O 1
ATOM 903 N N . LYS A 1 117 ? -6.782 10.382 12.211 1.00 89.88 117 LYS A N 1
ATOM 904 C CA . LYS A 1 117 ? -6.327 9.586 11.077 1.00 89.88 117 LYS A CA 1
ATOM 905 C C . LYS A 1 117 ? -4.840 9.311 11.231 1.00 89.88 117 LYS A C 1
ATOM 907 O O . LYS A 1 117 ? -4.102 10.156 11.730 1.00 89.88 117 LYS A O 1
ATOM 912 N N . GLU A 1 118 ? -4.423 8.155 10.756 1.00 90.69 118 GLU A N 1
ATOM 913 C CA . GLU A 1 118 ? -3.027 7.782 10.629 1.00 90.69 118 GLU A CA 1
ATOM 914 C C . GLU A 1 118 ? -2.575 7.941 9.181 1.00 90.69 118 GLU A C 1
ATOM 916 O O . GLU A 1 118 ? -3.353 7.772 8.235 1.00 90.69 118 GLU A O 1
ATOM 921 N N . GLU A 1 119 ? -1.298 8.267 9.017 1.00 89.88 119 GLU A N 1
ATOM 922 C CA . GLU A 1 119 ? -0.668 8.419 7.717 1.00 89.88 119 GLU A CA 1
ATOM 923 C C . GLU A 1 119 ? 0.526 7.483 7.613 1.00 89.88 119 GLU A C 1
ATOM 925 O O . GLU A 1 119 ? 1.427 7.467 8.451 1.00 89.88 119 GLU A O 1
ATOM 930 N N . PHE A 1 120 ? 0.523 6.709 6.542 1.00 84.62 120 PHE A N 1
ATOM 931 C CA . PHE A 1 120 ? 1.667 5.976 6.058 1.00 84.62 120 PHE A CA 1
ATOM 932 C C . PHE A 1 120 ? 2.202 6.728 4.846 1.00 84.62 120 PHE A C 1
ATOM 934 O O . PHE A 1 120 ? 1.493 6.895 3.855 1.00 84.62 120 PHE A O 1
ATOM 941 N N . ASN A 1 121 ? 3.448 7.178 4.924 1.00 84.88 121 ASN A N 1
ATOM 942 C CA . ASN A 1 121 ? 4.184 7.657 3.766 1.00 84.88 121 ASN A CA 1
ATOM 943 C C . ASN A 1 121 ? 5.515 6.915 3.720 1.00 84.88 121 ASN A C 1
ATOM 945 O O . ASN A 1 121 ? 6.294 6.975 4.674 1.00 84.88 121 ASN A O 1
ATOM 949 N N . ASP A 1 122 ? 5.745 6.189 2.634 1.00 80.25 122 ASP A N 1
ATOM 950 C CA . ASP A 1 122 ? 7.003 5.497 2.416 1.00 80.25 122 ASP A CA 1
ATOM 951 C C . ASP A 1 122 ? 7.402 5.556 0.944 1.00 80.25 122 ASP A C 1
ATOM 953 O O . ASP A 1 122 ? 6.563 5.531 0.040 1.00 80.25 122 ASP A O 1
ATOM 957 N N . VAL A 1 123 ? 8.709 5.603 0.705 1.00 70.75 123 VAL A N 1
ATOM 958 C CA . VAL A 1 123 ? 9.273 5.511 -0.639 1.00 70.75 123 VAL A CA 1
ATOM 959 C C . VAL A 1 123 ? 9.804 4.110 -0.800 1.00 70.75 123 VAL A C 1
ATOM 961 O O . VAL A 1 123 ? 10.781 3.703 -0.171 1.00 70.75 123 VAL A O 1
ATOM 964 N N . ILE A 1 124 ? 9.140 3.360 -1.661 1.00 70.31 124 ILE A N 1
ATOM 965 C CA . ILE A 1 124 ? 9.425 1.957 -1.837 1.00 70.31 124 ILE A CA 1
ATOM 966 C C . ILE A 1 124 ? 10.248 1.815 -3.106 1.00 70.31 124 ILE A C 1
ATOM 968 O O . ILE A 1 124 ? 9.813 2.147 -4.210 1.00 70.31 124 ILE A O 1
ATOM 972 N N . TYR A 1 125 ? 11.473 1.340 -2.923 1.00 65.06 125 TYR A N 1
ATOM 973 C CA . TYR A 1 125 ? 12.415 1.137 -4.004 1.00 65.06 125 TYR A CA 1
ATOM 974 C C . TYR A 1 125 ? 12.326 -0.292 -4.500 1.00 65.06 125 TYR A C 1
ATOM 976 O O . TYR A 1 125 ? 12.078 -1.235 -3.749 1.00 65.06 125 TYR A O 1
ATOM 984 N N . SER A 1 126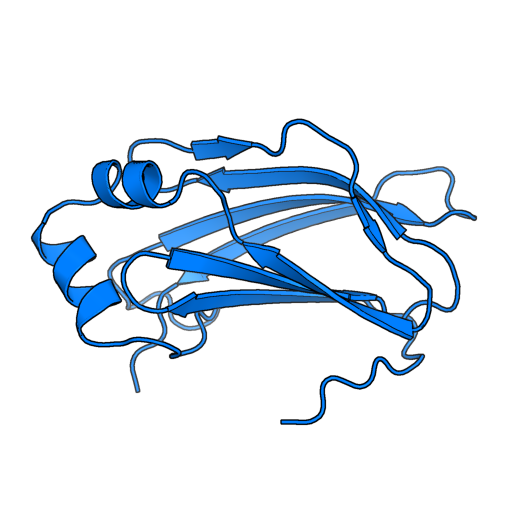 ? 12.550 -0.488 -5.784 1.00 58.34 126 SER A N 1
ATOM 985 C CA . SER A 1 126 ? 12.557 -1.825 -6.341 1.00 58.34 126 SER A CA 1
ATOM 986 C C . SER A 1 126 ? 13.794 -2.607 -5.904 1.00 58.34 126 SER A C 1
ATOM 988 O O . SER A 1 126 ? 14.863 -2.452 -6.478 1.00 58.34 126 SER A O 1
ATOM 990 N N . SER A 1 127 ? 13.667 -3.445 -4.876 1.00 50.47 127 SER A N 1
ATOM 991 C CA . SER A 1 127 ? 14.788 -4.218 -4.354 1.00 50.47 127 SER A CA 1
ATOM 992 C C . SER A 1 127 ? 15.133 -5.379 -5.286 1.00 50.47 127 SER A C 1
ATOM 994 O O . SER A 1 127 ? 14.427 -6.384 -5.330 1.00 50.47 127 SER A O 1
ATOM 996 N N . TRP A 1 128 ? 16.275 -5.273 -5.958 1.00 54.62 128 TRP A N 1
ATOM 997 C CA . TRP A 1 128 ? 16.857 -6.353 -6.755 1.00 54.62 128 TRP A CA 1
ATOM 998 C C . TRP A 1 128 ? 17.998 -7.006 -5.955 1.00 54.62 128 TRP A C 1
ATOM 1000 O O . TRP A 1 128 ? 18.808 -6.285 -5.363 1.00 54.62 128 TRP A O 1
ATOM 1010 N N . ASN A 1 129 ? 18.013 -8.344 -5.897 1.00 46.66 129 ASN A N 1
ATOM 1011 C CA . ASN A 1 129 ? 18.869 -9.268 -5.110 1.00 46.66 129 ASN A CA 1
ATOM 1012 C C . ASN A 1 129 ? 18.272 -9.826 -3.814 1.00 46.66 129 ASN A C 1
ATOM 1014 O O . ASN A 1 129 ? 18.111 -9.054 -2.843 1.00 46.66 129 ASN A O 1
#

Radius of gyration: 14.82 Å; chains: 1; bounding box: 34×30×39 Å

Organism: Klebsiella pneumoniae (NCBI:txid573)

pLDDT: mean 76.24, std 13.39, range [32.28, 94.81]

Foldseek 3Di:
DDQFFAQPVDKDWWWFFAQLKIKIKIRANHQFKKKWAWKKKDWQADMDIDPGIDIAHHSGIDMDIRPVSVVVCVSDDPVVSVVSRVDGGQIFALVCPVADTWMWIWIWMDTPPDPDIDIDTTTTGRDDD

Secondary structure (DSSP, 8-state):
--------S-EEEEEEEETTEEEEEEEE-SSS-EEEEEEEEE-SS-EEE-SS-EEE-TTEEEEEE-TTHHHHHHTS-HHHHHHHHHTTTPBEETT-TTSS-EEEEEEEEEETT-SSPEEEEEEEEE---